Protein AF-C7J8X0-F1 (afdb_monomer)

pLDDT: mean 76.16, std 17.05, range [35.09, 93.5]

Radius of gyration: 21.53 Å; Cα contacts (8 Å, |Δi|>4): 109; chains: 1; bounding box: 61×24×69 Å

Organism: Oryza sativa subsp. japonica (NCBI:txid39947)

InterPro domains:
  IPR002942 RNA-binding S4 domain [PF01479] (9-53)
  IPR002942 RNA-binding S4 domain [SM00363] (8-78)
  IPR005710 Small ribosomal subunit protein uS4, eukaryota/archaea [TIGR01018] (7-65)
  IPR022801 Small ribosomal subunit protein uS4 [PTHR11831] (7-80)
  IPR036986 RNA-binding S4 domain superfamily [G3DSA:3.10.290.10] (7-64)

Structure (mmCIF, N/CA/C/O backbone):
data_AF-C7J8X0-F1
#
_entry.id   AF-C7J8X0-F1
#
loop_
_atom_site.group_PDB
_atom_site.id
_atom_site.type_symbol
_atom_site.label_atom_id
_atom_site.label_alt_id
_atom_site.label_comp_id
_atom_site.label_asym_id
_atom_site.label_entity_id
_atom_site.label_seq_id
_atom_site.pdbx_PDB_ins_code
_atom_site.Cartn_x
_atom_site.Cartn_y
_atom_site.Cartn_z
_atom_site.occupancy
_atom_site.B_iso_or_equiv
_atom_site.auth_seq_id
_atom_site.auth_comp_id
_atom_site.auth_asym_id
_atom_site.auth_atom_id
_atom_site.pdbx_PDB_model_num
ATOM 1 N N . GLY A 1 1 ? -12.596 7.183 31.346 1.00 41.56 1 GLY A N 1
ATOM 2 C CA . GLY A 1 1 ? -11.384 7.327 30.523 1.00 41.56 1 GLY A CA 1
ATOM 3 C C . GLY A 1 1 ? -11.732 7.014 29.091 1.00 41.56 1 GLY A C 1
ATOM 4 O O . GLY A 1 1 ? -11.912 5.850 28.766 1.00 41.56 1 GLY A O 1
ATOM 5 N N . THR A 1 2 ? -11.914 8.033 28.257 1.00 43.84 2 THR A N 1
ATOM 6 C CA . THR A 1 2 ? -12.100 7.856 26.817 1.00 43.84 2 THR A CA 1
ATOM 7 C C . THR A 1 2 ? -10.718 7.639 26.212 1.00 43.84 2 THR A C 1
ATOM 9 O O . THR A 1 2 ? -9.943 8.579 26.057 1.00 43.84 2 THR A O 1
ATOM 12 N N . ALA A 1 3 ? -10.356 6.383 25.943 1.00 49.19 3 ALA A N 1
ATOM 13 C CA . ALA A 1 3 ? -9.191 6.096 25.119 1.00 49.19 3 ALA A CA 1
ATOM 14 C C . ALA A 1 3 ? -9.466 6.720 23.748 1.00 49.19 3 ALA A C 1
ATOM 16 O O . ALA A 1 3 ? -10.252 6.186 22.969 1.00 49.19 3 ALA A O 1
ATOM 17 N N . SER A 1 4 ? -8.906 7.908 23.507 1.00 52.59 4 SER A N 1
ATOM 18 C CA . SER A 1 4 ? -8.956 8.550 22.201 1.00 52.59 4 SER A CA 1
ATOM 19 C C . SER A 1 4 ? -8.373 7.539 21.216 1.00 52.59 4 SER A C 1
ATOM 21 O O . SER A 1 4 ? -7.227 7.121 21.416 1.00 52.59 4 SER A O 1
ATOM 23 N N . PRO A 1 5 ? -9.147 7.037 20.239 1.00 58.56 5 PRO A N 1
ATOM 24 C CA . PRO A 1 5 ? -8.640 6.040 19.320 1.00 58.56 5 PRO A CA 1
ATOM 25 C C . PRO A 1 5 ? -7.529 6.723 18.532 1.00 58.56 5 PRO A C 1
ATOM 27 O O . PRO A 1 5 ? -7.786 7.589 17.702 1.00 58.56 5 PRO A O 1
ATOM 30 N N . HIS A 1 6 ? -6.279 6.397 18.859 1.00 62.81 6 HIS A N 1
ATOM 31 C CA . HIS A 1 6 ? -5.128 6.884 18.120 1.00 62.81 6 HIS A CA 1
ATOM 32 C C . HIS A 1 6 ? -5.370 6.591 16.639 1.00 62.81 6 HIS A C 1
ATOM 34 O O . HIS A 1 6 ? -5.530 5.430 16.258 1.00 62.81 6 HIS A O 1
ATOM 40 N N . GLU A 1 7 ? -5.444 7.639 15.819 1.00 69.38 7 GLU A N 1
ATOM 41 C CA . GLU A 1 7 ? -5.723 7.469 14.398 1.00 69.38 7 GLU A CA 1
ATOM 42 C C . GLU A 1 7 ? -4.611 6.601 13.779 1.00 69.38 7 GLU A C 1
ATOM 44 O O . GLU A 1 7 ? -3.416 6.846 14.011 1.00 69.38 7 GLU A O 1
ATOM 49 N N . PRO A 1 8 ? -4.969 5.540 13.040 1.00 77.81 8 PRO A N 1
ATOM 50 C CA . PRO A 1 8 ? -3.993 4.566 12.593 1.00 77.81 8 PRO A CA 1
ATOM 51 C C . PRO A 1 8 ? -3.034 5.161 11.550 1.00 77.81 8 PRO A C 1
ATOM 53 O O . PRO A 1 8 ? -3.417 5.896 10.638 1.00 77.81 8 PRO A O 1
ATOM 56 N N . ARG A 1 9 ? -1.741 4.828 11.681 1.00 87.12 9 ARG A N 1
ATOM 57 C CA . ARG A 1 9 ? -0.709 5.241 10.717 1.00 87.12 9 ARG A CA 1
ATOM 58 C C . ARG A 1 9 ? -0.862 4.475 9.408 1.00 87.12 9 ARG A C 1
ATOM 60 O O . ARG A 1 9 ? -1.018 3.252 9.425 1.00 87.12 9 ARG A O 1
ATOM 67 N N . LEU A 1 10 ? -0.685 5.170 8.284 1.00 88.75 10 LEU A N 1
ATOM 68 C CA . LEU A 1 10 ? -0.797 4.608 6.935 1.00 88.75 10 LEU A CA 1
ATOM 69 C C . LEU A 1 10 ? 0.055 3.342 6.752 1.00 88.75 10 LEU A C 1
ATOM 71 O O . LEU A 1 10 ? -0.430 2.362 6.198 1.00 88.75 10 LEU A O 1
ATOM 75 N N . GLN A 1 11 ? 1.288 3.308 7.274 1.00 90.06 11 GLN A N 1
ATOM 76 C CA . GLN A 1 11 ? 2.139 2.109 7.186 1.00 90.06 11 GLN A CA 1
ATOM 77 C C . GLN A 1 11 ? 1.494 0.852 7.801 1.00 90.06 11 GLN A C 1
ATOM 79 O O . GLN A 1 11 ? 1.662 -0.248 7.279 1.00 90.06 11 GLN A O 1
ATOM 84 N N . THR A 1 12 ? 0.774 1.011 8.914 1.00 90.25 12 THR A N 1
ATOM 85 C CA . THR A 1 12 ? 0.175 -0.098 9.661 1.00 90.25 12 THR A CA 1
ATOM 86 C C . THR A 1 12 ? -1.117 -0.534 8.989 1.00 90.25 12 THR A C 1
ATOM 88 O O . THR A 1 12 ? -1.376 -1.728 8.890 1.00 90.25 12 THR A O 1
ATOM 91 N N . LEU A 1 13 ? -1.886 0.422 8.463 1.00 89.62 13 LEU A N 1
ATOM 92 C CA . LEU A 1 13 ? -3.098 0.145 7.695 1.00 89.62 13 LEU A CA 1
ATOM 93 C C . LEU A 1 13 ? -2.799 -0.603 6.403 1.00 89.62 13 LEU A C 1
ATOM 95 O O . LEU A 1 13 ? -3.431 -1.613 6.140 1.00 89.62 13 LEU A O 1
ATOM 99 N N . VAL A 1 14 ? -1.794 -0.175 5.637 1.00 89.81 14 VAL A N 1
ATOM 100 C CA . VAL A 1 14 ? -1.389 -0.847 4.389 1.00 89.81 14 VAL A CA 1
ATOM 101 C C . VAL A 1 14 ? -0.943 -2.291 4.654 1.00 89.81 14 VAL A C 1
ATOM 103 O O . VAL A 1 14 ? -1.238 -3.187 3.864 1.00 89.81 14 VAL A O 1
ATOM 106 N N . PHE A 1 15 ? -0.263 -2.538 5.779 1.00 90.00 15 PHE A N 1
ATOM 107 C CA . PHE A 1 15 ? 0.098 -3.893 6.197 1.00 90.00 15 PHE A CA 1
ATOM 108 C C . PHE A 1 15 ? -1.132 -4.710 6.623 1.00 90.00 15 PHE A C 1
ATOM 110 O O . PHE A 1 15 ? -1.311 -5.833 6.160 1.00 90.00 15 PHE A O 1
ATOM 117 N N . LYS A 1 16 ? -2.013 -4.135 7.449 1.00 88.75 16 LYS A N 1
ATOM 118 C CA . LYS A 1 16 ? -3.238 -4.791 7.932 1.00 88.75 16 LYS A CA 1
ATOM 119 C C . LYS A 1 16 ? -4.243 -5.075 6.808 1.00 88.75 16 LYS A C 1
ATOM 121 O O . LYS A 1 16 ? -4.939 -6.079 6.863 1.00 88.75 16 LYS A O 1
ATOM 126 N N . ALA A 1 17 ? -4.273 -4.232 5.778 1.00 86.94 17 ALA A N 1
ATOM 127 C CA . ALA A 1 17 ? -5.079 -4.398 4.571 1.00 86.94 17 ALA A CA 1
ATOM 128 C C . ALA A 1 17 ? -4.527 -5.467 3.607 1.00 86.94 17 ALA A C 1
ATOM 130 O O . ALA A 1 17 ? -5.111 -5.698 2.554 1.00 86.94 17 ALA A O 1
ATOM 131 N N . GLY A 1 18 ? -3.388 -6.102 3.918 1.00 88.69 18 GLY A N 1
ATOM 132 C CA . GLY A 1 18 ? -2.804 -7.165 3.093 1.00 88.69 18 GLY A CA 1
ATOM 133 C C . GLY A 1 18 ? -2.127 -6.685 1.804 1.00 88.69 18 GLY A C 1
ATOM 134 O O . GLY A 1 18 ? -1.679 -7.504 1.006 1.00 88.69 18 GLY A O 1
ATOM 135 N N . MET A 1 19 ? -1.994 -5.371 1.595 1.00 86.00 19 MET A N 1
ATOM 136 C CA . MET A 1 19 ? -1.358 -4.798 0.397 1.00 86.00 19 MET A CA 1
ATOM 137 C C . MET A 1 19 ? 0.166 -4.947 0.397 1.00 86.00 19 MET A C 1
ATOM 139 O O . MET A 1 19 ? 0.809 -4.894 -0.652 1.00 86.00 19 MET A O 1
ATOM 143 N N . ALA A 1 20 ? 0.765 -5.120 1.574 1.00 88.94 20 ALA A N 1
ATOM 144 C CA . ALA A 1 20 ? 2.200 -5.278 1.740 1.00 88.94 20 ALA A CA 1
ATOM 145 C C . ALA A 1 20 ? 2.523 -6.524 2.568 1.00 88.94 20 ALA A C 1
ATOM 147 O O . ALA A 1 20 ? 1.902 -6.791 3.589 1.00 88.94 20 ALA A O 1
ATOM 148 N N . LYS A 1 21 ? 3.583 -7.234 2.169 1.00 88.69 21 LYS A N 1
ATOM 149 C CA . LYS A 1 21 ? 4.104 -8.413 2.887 1.00 88.69 21 LYS A CA 1
ATOM 150 C C . LYS A 1 21 ? 4.667 -8.095 4.282 1.00 88.69 21 LYS A C 1
ATOM 152 O O . LYS A 1 21 ? 4.802 -8.989 5.106 1.00 88.69 21 LYS A O 1
ATOM 157 N N . SER A 1 22 ? 5.065 -6.846 4.534 1.00 92.56 22 SER A N 1
ATOM 158 C CA . SER A 1 22 ? 5.638 -6.400 5.811 1.00 92.56 22 SER A 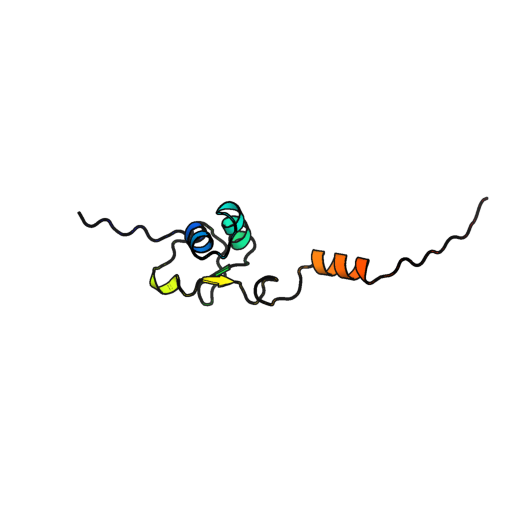CA 1
ATOM 159 C C . SER A 1 22 ? 5.493 -4.888 5.991 1.00 92.56 22 SER A C 1
ATOM 161 O O . SER A 1 22 ? 5.274 -4.156 5.023 1.00 92.56 22 SER A O 1
ATOM 163 N N . ILE A 1 23 ? 5.696 -4.397 7.219 1.00 89.50 23 ILE A N 1
ATOM 164 C CA . ILE A 1 23 ? 5.715 -2.953 7.521 1.00 89.50 23 ILE A CA 1
ATOM 165 C C . ILE A 1 23 ? 6.817 -2.238 6.724 1.00 89.50 23 ILE A C 1
ATOM 167 O O . ILE A 1 23 ? 6.612 -1.141 6.206 1.00 89.50 23 ILE A O 1
ATOM 171 N N . HIS A 1 24 ? 7.982 -2.870 6.575 1.00 93.50 24 HIS A N 1
ATOM 172 C CA . HIS A 1 24 ? 9.090 -2.332 5.784 1.00 93.50 24 HIS A CA 1
ATOM 173 C C . HIS A 1 24 ? 8.696 -2.187 4.312 1.00 93.50 24 HIS A C 1
ATOM 175 O O . HIS A 1 24 ? 8.937 -1.142 3.709 1.00 93.50 24 HIS A O 1
ATOM 181 N N . HIS A 1 25 ? 8.013 -3.193 3.763 1.00 91.06 25 HIS A N 1
ATOM 182 C CA . HIS A 1 25 ? 7.503 -3.146 2.400 1.00 91.06 25 HIS A CA 1
ATOM 183 C C . HIS A 1 25 ? 6.443 -2.042 2.232 1.00 91.06 25 HIS A C 1
ATOM 185 O O . HIS A 1 25 ? 6.529 -1.262 1.286 1.00 91.06 25 HIS A O 1
ATOM 191 N N . ALA A 1 26 ? 5.522 -1.883 3.190 1.00 91.06 26 ALA A N 1
ATOM 192 C CA . ALA A 1 26 ? 4.544 -0.793 3.180 1.00 91.06 26 ALA A CA 1
ATOM 193 C C . ALA A 1 26 ? 5.221 0.589 3.146 1.00 91.06 26 ALA A C 1
ATOM 195 O O . ALA A 1 26 ? 4.850 1.445 2.344 1.00 91.06 26 ALA A O 1
ATOM 196 N N . ARG A 1 27 ? 6.268 0.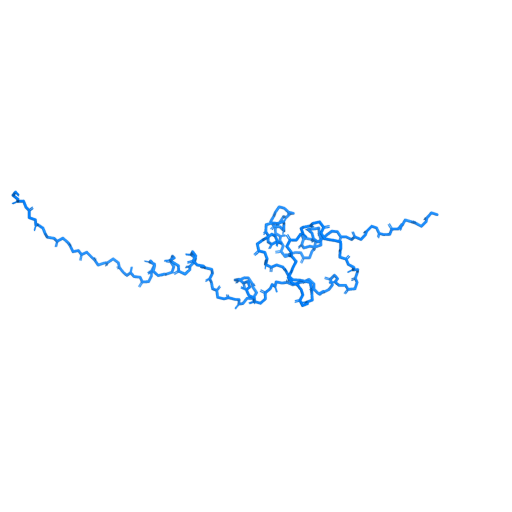806 3.958 1.00 92.06 27 ARG A N 1
ATOM 197 C CA . ARG A 1 27 ? 7.026 2.073 3.966 1.00 92.06 27 ARG A CA 1
ATOM 198 C C . ARG A 1 27 ? 7.654 2.380 2.607 1.00 92.06 27 ARG A C 1
ATOM 200 O O . ARG A 1 27 ? 7.625 3.535 2.180 1.00 92.06 27 ARG A O 1
ATOM 207 N N . VAL A 1 28 ? 8.207 1.369 1.938 1.00 92.69 28 VAL A N 1
ATOM 208 C CA . VAL A 1 28 ? 8.813 1.504 0.604 1.00 92.69 28 VAL A CA 1
ATOM 209 C C . VAL A 1 28 ? 7.754 1.855 -0.441 1.00 92.69 28 VAL A C 1
ATOM 211 O O . VAL A 1 28 ? 7.940 2.822 -1.178 1.00 92.69 28 VAL A O 1
ATOM 214 N N . LEU A 1 29 ? 6.615 1.154 -0.443 1.00 90.38 29 LEU A N 1
ATOM 215 C CA . LEU A 1 29 ? 5.503 1.420 -1.362 1.00 90.38 29 LEU A CA 1
ATOM 216 C C . LEU A 1 29 ? 4.960 2.846 -1.215 1.00 90.38 29 LEU A C 1
ATOM 218 O O . LEU A 1 29 ? 4.741 3.538 -2.209 1.00 90.38 29 LEU A O 1
ATOM 222 N N . ILE A 1 30 ? 4.796 3.308 0.025 1.00 91.56 30 ILE A N 1
ATOM 223 C CA . ILE A 1 30 ? 4.339 4.669 0.311 1.00 91.56 30 ILE A CA 1
ATOM 224 C C . ILE A 1 30 ? 5.367 5.686 -0.206 1.00 91.56 30 ILE A C 1
ATOM 226 O O . ILE A 1 30 ? 5.020 6.561 -0.995 1.00 91.56 30 ILE A O 1
ATOM 230 N N . ARG A 1 31 ? 6.653 5.551 0.149 1.00 90.94 31 ARG A N 1
ATOM 231 C CA . ARG A 1 31 ? 7.696 6.499 -0.296 1.00 90.94 31 ARG A CA 1
ATOM 232 C C . ARG A 1 31 ? 7.857 6.563 -1.813 1.00 90.94 31 ARG A C 1
ATOM 234 O O . ARG A 1 31 ? 8.102 7.638 -2.351 1.00 90.94 31 ARG A O 1
ATOM 241 N N . GLN A 1 32 ? 7.695 5.436 -2.496 1.00 89.56 32 GLN A N 1
ATOM 242 C CA . GLN A 1 32 ? 7.762 5.346 -3.956 1.00 89.56 32 GLN A CA 1
ATOM 243 C C . GLN A 1 32 ? 6.482 5.830 -4.652 1.00 89.56 32 GLN A C 1
ATOM 245 O O . GLN A 1 32 ? 6.375 5.732 -5.872 1.00 89.56 32 GLN A O 1
ATOM 250 N N . ARG A 1 33 ? 5.531 6.407 -3.901 1.00 89.38 33 ARG A N 1
ATOM 251 C CA . ARG A 1 33 ? 4.281 6.982 -4.420 1.00 89.38 33 ARG A CA 1
ATOM 252 C C . ARG A 1 33 ? 3.370 5.935 -5.071 1.00 89.38 33 ARG A C 1
ATOM 254 O O . ARG A 1 33 ? 2.607 6.252 -5.981 1.00 89.38 33 ARG A O 1
ATOM 261 N N . HIS A 1 34 ? 3.431 4.689 -4.597 1.00 89.62 34 HIS A N 1
ATOM 262 C CA . HIS A 1 34 ? 2.590 3.601 -5.099 1.00 89.62 34 HIS A CA 1
ATOM 263 C C . HIS A 1 34 ? 1.212 3.544 -4.434 1.00 89.62 34 HIS A C 1
ATOM 265 O O . HIS A 1 34 ? 0.319 2.921 -4.999 1.00 89.62 34 HIS A O 1
ATOM 271 N N . ILE A 1 35 ? 1.030 4.193 -3.281 1.00 90.00 35 ILE A N 1
ATOM 272 C CA . ILE A 1 35 ? -0.216 4.186 -2.504 1.00 90.00 35 ILE A CA 1
ATOM 273 C C . 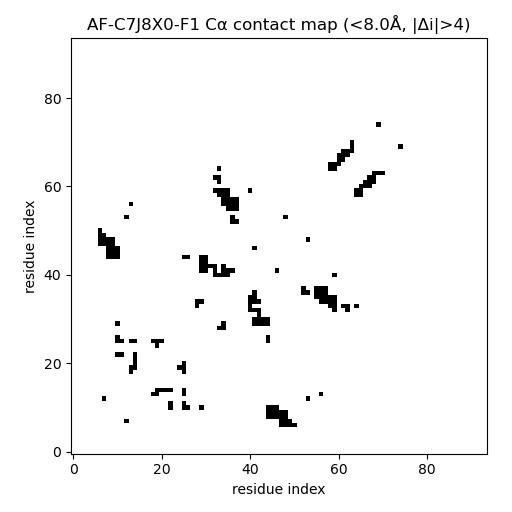ILE A 1 35 ? -0.932 5.536 -2.629 1.00 90.00 35 ILE A C 1
ATOM 275 O O . ILE A 1 35 ? -0.310 6.599 -2.530 1.00 90.00 35 ILE A O 1
ATOM 279 N N . ARG A 1 36 ? -2.252 5.487 -2.816 1.00 91.19 36 ARG A N 1
ATOM 280 C CA . ARG A 1 36 ? -3.150 6.644 -2.752 1.00 91.19 36 ARG A CA 1
ATOM 281 C C . ARG A 1 36 ? -4.192 6.456 -1.653 1.00 91.19 36 ARG A C 1
ATOM 283 O O . ARG A 1 36 ? -4.564 5.334 -1.325 1.00 91.19 36 ARG A O 1
ATOM 290 N N . VAL A 1 37 ? -4.667 7.571 -1.113 1.00 90.38 37 VAL A N 1
ATOM 291 C CA . VAL A 1 37 ? -5.829 7.637 -0.224 1.00 90.38 37 VAL A CA 1
ATOM 292 C C . VAL A 1 37 ? -6.889 8.454 -0.957 1.00 90.38 37 VAL A C 1
ATOM 294 O O . VAL A 1 37 ? -6.721 9.655 -1.185 1.00 90.38 37 VAL A O 1
ATOM 297 N N . GLY A 1 38 ? -7.948 7.793 -1.421 1.00 88.19 38 GLY A N 1
ATOM 298 C CA . GLY A 1 38 ? -8.956 8.399 -2.289 1.00 88.19 38 GLY A CA 1
ATOM 299 C C . GLY A 1 38 ? -8.348 8.894 -3.604 1.00 88.19 38 GLY A C 1
ATOM 300 O O . GLY A 1 38 ? -7.928 8.105 -4.448 1.00 88.19 38 GLY A O 1
ATOM 301 N N . ARG A 1 39 ? -8.294 10.218 -3.789 1.00 86.00 39 ARG A N 1
ATOM 302 C CA . ARG A 1 39 ? -7.705 10.857 -4.984 1.00 86.00 39 ARG A CA 1
ATOM 303 C C . ARG A 1 39 ? -6.272 11.351 -4.781 1.00 86.00 39 ARG A C 1
ATOM 305 O O . ARG A 1 39 ? -5.642 11.772 -5.747 1.00 86.00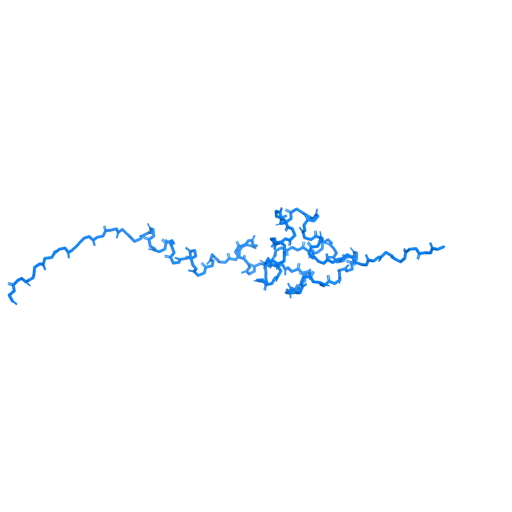 39 ARG A O 1
ATOM 312 N N . GLN A 1 40 ? -5.745 11.304 -3.558 1.00 88.12 40 GLN A N 1
ATOM 313 C CA . GLN A 1 40 ? -4.446 11.883 -3.232 1.00 88.12 40 GLN A CA 1
ATOM 314 C C . GLN A 1 40 ? -3.361 10.812 -3.127 1.00 88.12 40 GLN A C 1
ATOM 316 O O . GLN A 1 40 ? -3.505 9.825 -2.409 1.00 88.12 40 GLN A O 1
ATOM 321 N N . ILE A 1 41 ? -2.235 11.035 -3.805 1.00 88.94 41 ILE A N 1
ATOM 322 C CA . ILE A 1 41 ? -1.032 10.212 -3.646 1.00 88.94 41 ILE A CA 1
ATOM 323 C C . ILE A 1 41 ? -0.300 10.662 -2.382 1.00 88.94 41 ILE A C 1
ATOM 325 O O . ILE A 1 41 ? 0.101 11.823 -2.280 1.00 88.94 41 ILE A O 1
ATOM 329 N N . VAL A 1 42 ? -0.093 9.737 -1.446 1.00 90.62 42 VAL A N 1
ATOM 330 C CA . VAL A 1 42 ? 0.565 10.008 -0.161 1.00 90.62 42 VAL A CA 1
ATOM 331 C C . VAL A 1 42 ? 1.932 9.332 -0.144 1.00 90.62 42 VAL A C 1
ATOM 333 O O . VAL A 1 42 ? 2.046 8.147 -0.441 1.00 90.62 42 VAL A O 1
ATOM 336 N N . ASN A 1 43 ? 2.977 10.082 0.216 1.00 91.69 43 ASN A N 1
ATOM 337 C CA . ASN A 1 43 ? 4.361 9.594 0.273 1.00 91.69 43 ASN A CA 1
ATOM 338 C C . ASN A 1 43 ? 4.961 9.557 1.690 1.00 91.69 43 ASN A C 1
ATOM 340 O O . ASN A 1 43 ? 6.136 9.219 1.855 1.00 91.69 43 ASN A O 1
ATOM 344 N N . ILE A 1 44 ? 4.163 9.867 2.716 1.00 90.56 44 ILE A N 1
ATOM 345 C CA . ILE A 1 44 ? 4.586 9.918 4.119 1.00 90.56 44 ILE A CA 1
ATOM 346 C C . ILE A 1 44 ? 4.048 8.679 4.860 1.00 90.56 44 ILE A C 1
ATOM 348 O O . ILE A 1 44 ? 2.839 8.563 5.050 1.00 90.56 44 ILE A O 1
ATOM 352 N N . PRO A 1 45 ? 4.907 7.756 5.338 1.00 89.19 45 PRO A N 1
ATOM 353 C CA . PRO A 1 45 ? 4.455 6.540 6.030 1.00 89.19 45 PRO A CA 1
ATOM 354 C C . PRO A 1 45 ? 3.774 6.793 7.381 1.00 89.19 45 PRO A C 1
ATOM 356 O O . PRO A 1 45 ? 2.950 5.994 7.825 1.00 89.19 45 PRO A O 1
ATOM 359 N N . SER A 1 46 ? 4.132 7.903 8.029 1.00 88.62 46 SER A N 1
ATOM 360 C CA . SER A 1 46 ? 3.571 8.346 9.310 1.00 88.62 46 SER A CA 1
ATOM 361 C C . SER A 1 46 ? 2.262 9.124 9.163 1.00 88.62 46 SER A C 1
ATOM 363 O O . SER A 1 46 ? 1.788 9.673 10.151 1.00 88.62 46 SER A O 1
ATOM 365 N N . PHE A 1 47 ? 1.695 9.201 7.956 1.00 88.38 47 PHE A N 1
ATOM 366 C CA . PHE A 1 47 ? 0.423 9.872 7.720 1.00 88.38 47 PHE A CA 1
ATOM 367 C C . PHE A 1 47 ? -0.681 9.225 8.564 1.00 88.38 47 PHE A C 1
ATOM 369 O O . PHE A 1 47 ? -0.833 8.001 8.556 1.00 88.38 47 PHE A O 1
ATOM 376 N N . MET A 1 48 ? -1.409 10.046 9.318 1.00 88.25 48 MET A N 1
ATOM 377 C CA . MET A 1 48 ? -2.542 9.609 10.129 1.00 88.25 48 MET A CA 1
ATOM 378 C C . MET A 1 48 ? -3.773 9.560 9.231 1.00 88.25 48 MET A C 1
ATOM 380 O O . MET A 1 48 ? -4.140 10.559 8.616 1.00 88.25 48 MET A O 1
ATOM 384 N N . VAL A 1 49 ? -4.362 8.374 9.093 1.00 86.81 49 VAL A N 1
ATOM 385 C CA . VAL A 1 49 ? -5.514 8.161 8.215 1.00 86.81 49 VAL A CA 1
ATOM 386 C C . VAL A 1 49 ? -6.778 8.173 9.059 1.00 86.81 49 VAL A C 1
ATOM 388 O O . VAL A 1 49 ? -6.873 7.472 10.065 1.00 86.81 49 VAL A O 1
ATOM 391 N N . ARG A 1 50 ? -7.766 8.954 8.619 1.00 87.12 50 ARG A N 1
ATOM 392 C CA . ARG A 1 50 ? -9.108 8.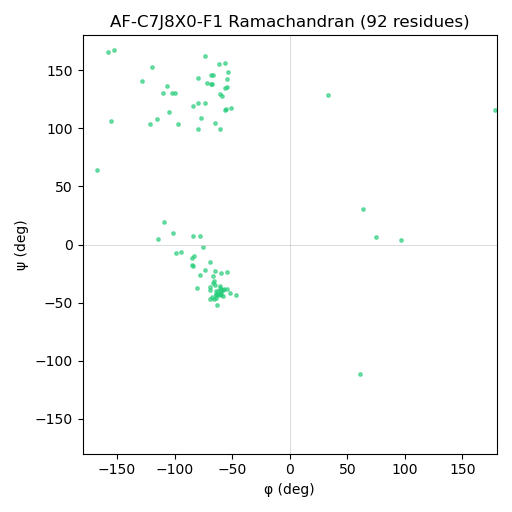950 9.204 1.00 87.12 50 ARG A CA 1
ATOM 393 C C . ARG A 1 50 ? -9.821 7.633 8.915 1.00 87.12 50 ARG A C 1
ATOM 395 O O . ARG A 1 50 ? -9.700 7.101 7.815 1.00 87.12 50 ARG A O 1
ATOM 402 N N . VAL A 1 51 ? -10.641 7.174 9.857 1.00 83.69 51 VAL A N 1
ATOM 403 C CA . VAL A 1 51 ? -11.407 5.916 9.756 1.00 83.69 51 VAL A CA 1
ATOM 404 C C . VAL A 1 51 ? -12.274 5.859 8.486 1.00 83.69 51 VAL A C 1
ATOM 406 O O . VAL A 1 51 ? -12.346 4.832 7.820 1.00 83.69 51 VAL A O 1
ATOM 409 N N . GLU A 1 52 ? -12.876 6.978 8.077 1.00 84.12 52 GLU A N 1
ATOM 410 C CA . GLU A 1 52 ? -13.676 7.065 6.840 1.00 84.12 52 GLU A CA 1
ATOM 411 C C . GLU A 1 52 ? -12.833 6.888 5.564 1.00 84.12 52 GLU A C 1
ATOM 413 O O . GLU A 1 52 ? -13.281 6.315 4.566 1.00 84.12 52 GLU A O 1
ATOM 418 N N . SER A 1 53 ? -11.582 7.348 5.597 1.00 84.88 53 SER A N 1
ATOM 419 C CA . SER A 1 53 ? -10.648 7.279 4.471 1.00 84.88 53 SER A CA 1
ATOM 420 C C . SER A 1 53 ? -9.906 5.946 4.390 1.00 84.88 53 SER A C 1
ATOM 422 O O . SER A 1 53 ? -9.292 5.666 3.364 1.00 84.88 53 SER A O 1
ATOM 424 N N . GLU A 1 54 ? -9.976 5.107 5.426 1.00 84.44 54 GLU A N 1
ATOM 425 C CA . GLU A 1 54 ? -9.311 3.799 5.478 1.00 84.44 54 GLU A CA 1
ATOM 426 C C . GLU A 1 54 ? -9.752 2.885 4.325 1.00 84.44 54 GLU A C 1
ATOM 428 O O . GLU A 1 54 ? -8.924 2.237 3.690 1.00 84.44 54 GLU A O 1
ATOM 433 N N . LYS A 1 55 ? -11.044 2.915 3.973 1.00 87.00 55 LYS A N 1
ATOM 434 C CA . LYS A 1 55 ? -11.610 2.139 2.853 1.00 87.00 55 LYS A CA 1
ATOM 435 C C . LYS A 1 55 ? -11.148 2.615 1.473 1.00 87.00 55 LYS A C 1
ATOM 437 O O . LYS A 1 55 ? -11.341 1.912 0.490 1.00 87.00 55 LYS A O 1
ATOM 4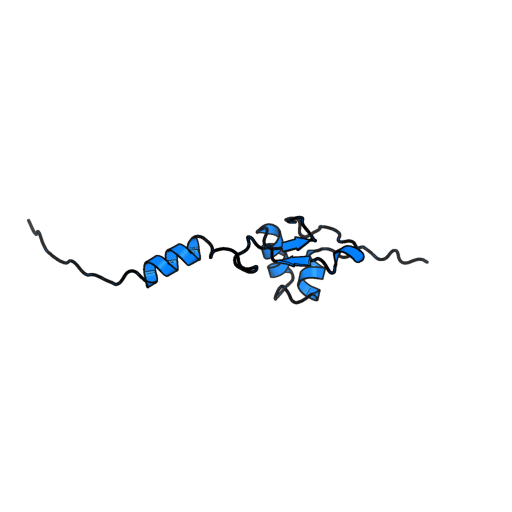42 N N . HIS A 1 56 ? -10.572 3.811 1.397 1.00 88.00 56 HIS A N 1
ATOM 443 C CA . HIS A 1 56 ? -10.131 4.435 0.153 1.00 88.00 56 HIS A CA 1
ATOM 444 C C . HIS A 1 56 ? -8.616 4.312 -0.062 1.00 88.00 56 HIS A C 1
ATOM 446 O O . HIS A 1 56 ? -8.065 4.980 -0.940 1.00 88.00 56 HIS A O 1
ATOM 452 N N . ILE A 1 57 ? -7.929 3.512 0.757 1.00 89.50 57 ILE A N 1
ATOM 453 C CA . ILE A 1 57 ? -6.528 3.164 0.537 1.00 89.50 57 ILE A CA 1
ATOM 454 C C . ILE A 1 57 ? -6.485 2.174 -0.622 1.00 89.50 57 ILE A C 1
ATOM 456 O O . ILE A 1 57 ? -7.110 1.123 -0.555 1.00 89.50 57 ILE A O 1
ATOM 460 N N . ASP A 1 58 ? -5.756 2.519 -1.678 1.00 89.12 58 ASP A N 1
ATOM 461 C CA . ASP A 1 58 ? -5.591 1.671 -2.858 1.00 89.12 58 ASP A CA 1
ATOM 462 C C . ASP A 1 58 ? -4.248 1.966 -3.543 1.00 89.12 58 ASP A C 1
ATOM 464 O O . ASP A 1 58 ? -3.580 2.968 -3.252 1.00 89.12 58 ASP A O 1
ATOM 468 N N . PHE A 1 59 ? -3.832 1.110 -4.472 1.00 88.00 59 PHE A N 1
ATOM 469 C CA . PHE A 1 59 ? -2.694 1.402 -5.333 1.00 88.00 59 PHE A CA 1
ATOM 470 C C . PHE A 1 59 ? -3.012 2.570 -6.277 1.00 88.00 59 PHE A C 1
ATOM 472 O O . PHE A 1 59 ? -4.141 2.778 -6.725 1.00 88.00 59 PHE A O 1
ATOM 479 N N . SER A 1 60 ? -1.994 3.376 -6.583 1.00 84.00 60 SER A N 1
ATOM 480 C CA . SER A 1 60 ? -2.122 4.435 -7.583 1.00 84.00 60 SER A CA 1
ATOM 481 C C . SER A 1 60 ? -2.302 3.832 -8.975 1.00 84.00 60 SER A C 1
ATOM 483 O O . SER A 1 60 ? -1.552 2.939 -9.360 1.00 84.00 60 SER A O 1
ATOM 485 N N . LEU A 1 61 ? -3.205 4.399 -9.775 1.00 78.25 61 LEU A N 1
ATOM 486 C CA . LEU A 1 61 ? -3.401 4.028 -11.185 1.00 78.25 61 LEU A CA 1
ATOM 487 C C . LEU A 1 61 ? -2.137 4.241 -12.035 1.00 78.25 61 LEU A C 1
ATOM 489 O O . LEU A 1 61 ? -1.932 3.594 -13.054 1.00 78.25 61 LEU A O 1
ATOM 493 N N . THR A 1 62 ? -1.254 5.144 -11.607 1.00 76.38 62 THR A N 1
ATOM 494 C CA . THR A 1 62 ? 0.036 5.406 -12.263 1.00 76.38 62 THR A CA 1
ATOM 495 C C . THR A 1 62 ? 1.136 4.433 -11.838 1.00 76.38 62 THR A C 1
ATOM 497 O O . THR A 1 62 ? 2.227 4.440 -12.407 1.00 76.38 62 THR A O 1
ATOM 500 N N . SER A 1 63 ? 0.885 3.622 -10.809 1.00 72.06 63 SER A N 1
ATOM 501 C CA . SER A 1 63 ? 1.830 2.640 -10.294 1.00 72.06 63 SER A CA 1
ATOM 502 C C . SER A 1 63 ? 1.818 1.387 -11.173 1.00 72.06 63 SER A C 1
ATOM 504 O O . SER A 1 63 ? 0.736 0.939 -11.553 1.00 72.06 63 SER A O 1
ATOM 506 N N . PRO A 1 64 ? 2.970 0.728 -11.397 1.00 73.38 64 PRO A N 1
ATOM 507 C CA . PRO A 1 64 ? 3.015 -0.584 -12.047 1.00 73.38 64 PRO A CA 1
ATOM 508 C C . PRO A 1 64 ? 2.131 -1.642 -11.365 1.00 73.38 64 PRO A C 1
ATOM 510 O O . PRO A 1 64 ? 1.732 -2.608 -12.004 1.00 73.38 64 PRO A O 1
ATOM 513 N N . PHE A 1 65 ? 1.834 -1.466 -10.071 1.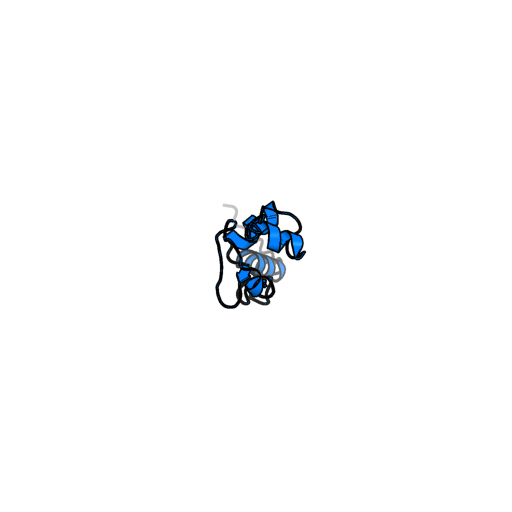00 69.62 65 PHE A N 1
ATOM 514 C CA . PHE A 1 65 ? 0.957 -2.349 -9.294 1.00 69.62 65 PHE A CA 1
ATOM 515 C C . PHE A 1 65 ? -0.540 -2.025 -9.435 1.00 69.62 65 PHE A C 1
ATOM 517 O O . PHE A 1 65 ? -1.361 -2.875 -9.123 1.00 69.62 65 PHE A O 1
ATOM 524 N N . GLY A 1 66 ? -0.896 -0.824 -9.900 1.00 68.19 66 GLY A N 1
ATOM 525 C CA . GLY A 1 66 ? -2.283 -0.362 -10.058 1.00 68.19 66 GLY A CA 1
ATOM 526 C C . GLY A 1 66 ? -2.742 -0.253 -11.515 1.00 68.19 66 GLY A C 1
ATOM 527 O O . GLY A 1 66 ? -3.690 0.473 -11.794 1.00 68.19 66 GLY A O 1
ATOM 528 N N . GLY A 1 67 ? -2.053 -0.924 -12.445 1.00 67.88 67 GLY A N 1
ATOM 529 C CA . GLY A 1 67 ? -2.378 -0.912 -13.879 1.00 67.88 67 GLY A CA 1
ATOM 530 C C . GLY A 1 67 ? -1.582 0.089 -14.726 1.00 67.88 67 GLY A C 1
ATOM 531 O O . GLY A 1 67 ? -1.818 0.194 -15.927 1.00 67.88 67 GLY A O 1
ATOM 532 N N . GLY A 1 68 ? -0.621 0.805 -14.136 1.00 67.06 68 GLY A N 1
ATOM 533 C CA . GLY A 1 68 ? 0.262 1.719 -14.859 1.00 67.06 68 GLY A CA 1
ATOM 534 C C . GLY A 1 68 ? 1.327 1.000 -15.708 1.00 67.06 68 GLY A C 1
ATOM 535 O O . GLY A 1 68 ? 1.634 -0.173 -15.467 1.00 67.06 68 GLY A O 1
ATOM 536 N N . PRO A 1 69 ? 1.949 1.697 -16.681 1.00 66.06 69 PRO A N 1
ATOM 537 C CA . PRO A 1 69 ? 2.991 1.125 -17.527 1.00 66.06 69 PRO A CA 1
ATOM 538 C C . PRO A 1 69 ? 4.143 0.529 -16.701 1.00 66.06 69 PRO A C 1
ATOM 540 O O . PRO A 1 69 ? 4.546 1.114 -15.687 1.00 66.06 69 PRO A O 1
ATOM 543 N N . PRO A 1 70 ? 4.725 -0.608 -17.124 1.00 70.69 70 PRO A N 1
ATOM 544 C CA . PRO A 1 70 ? 5.844 -1.212 -16.416 1.00 70.69 70 PRO A CA 1
ATOM 545 C C . PRO A 1 70 ? 7.004 -0.218 -16.277 1.00 70.69 70 PRO A C 1
ATOM 547 O O . PRO A 1 70 ? 7.390 0.467 -17.226 1.00 70.69 70 PRO A O 1
ATOM 550 N N . GLY A 1 71 ? 7.573 -0.155 -15.069 1.00 72.44 71 GLY A N 1
ATOM 551 C CA . GLY A 1 71 ? 8.640 0.787 -14.736 1.00 72.44 71 GLY A CA 1
ATOM 552 C C . GLY A 1 71 ? 9.853 0.674 -15.664 1.00 72.44 71 GLY A C 1
ATOM 553 O O . GLY A 1 71 ? 10.126 -0.379 -16.246 1.00 72.44 71 GLY A O 1
ATOM 554 N N . ARG A 1 72 ? 10.626 1.763 -15.771 1.00 74.75 72 ARG A N 1
ATOM 555 C CA . ARG A 1 72 ? 11.748 1.916 -16.720 1.00 74.75 72 ARG A CA 1
ATOM 556 C C . ARG A 1 72 ? 12.698 0.714 -16.763 1.00 74.75 72 ARG A C 1
ATOM 558 O O . ARG A 1 72 ? 13.082 0.297 -17.851 1.00 74.75 72 ARG A O 1
ATOM 565 N N . VAL A 1 73 ? 13.058 0.161 -15.605 1.00 74.69 73 VAL A N 1
ATOM 566 C CA . VAL A 1 73 ? 13.956 -1.003 -15.499 1.00 74.69 73 VAL A CA 1
ATOM 567 C C . VAL A 1 73 ? 13.303 -2.265 -16.061 1.00 74.69 73 VAL A C 1
ATOM 569 O O . VAL A 1 73 ? 13.923 -2.959 -16.860 1.00 74.69 73 VAL A O 1
ATOM 572 N N . LYS A 1 74 ? 12.031 -2.524 -15.731 1.00 68.38 74 LYS A N 1
ATOM 573 C CA . LYS A 1 74 ? 11.280 -3.663 -16.280 1.00 68.38 74 LYS A CA 1
ATOM 574 C C . LYS A 1 74 ? 11.130 -3.542 -17.798 1.00 68.38 74 LYS A C 1
ATOM 576 O O . LYS A 1 74 ? 11.357 -4.518 -18.499 1.00 68.38 74 LYS A O 1
ATOM 581 N N . ARG A 1 75 ? 10.877 -2.333 -18.315 1.00 74.56 75 ARG A N 1
ATOM 582 C CA . ARG A 1 75 ? 10.857 -2.055 -19.761 1.00 74.56 75 ARG A CA 1
ATOM 583 C C . ARG A 1 75 ? 12.231 -2.255 -20.423 1.00 74.56 75 ARG A C 1
ATOM 585 O O . ARG A 1 75 ? 12.302 -2.806 -21.514 1.00 74.56 75 ARG A O 1
ATOM 592 N N . LYS A 1 76 ? 13.330 -1.853 -19.768 1.00 74.62 76 LYS A N 1
ATOM 593 C CA . LYS A 1 76 ? 14.706 -2.089 -20.254 1.00 74.62 76 LYS A CA 1
ATOM 594 C C . LYS A 1 76 ? 15.034 -3.584 -20.307 1.00 74.62 76 LYS A C 1
ATOM 596 O O . LYS A 1 76 ? 15.590 -4.035 -21.300 1.00 74.62 76 LYS A O 1
ATOM 601 N N . ASN A 1 77 ? 14.664 -4.346 -19.279 1.00 72.81 77 ASN A N 1
ATOM 602 C CA . ASN A 1 77 ? 14.884 -5.793 -19.248 1.00 72.81 77 ASN A CA 1
ATOM 603 C C . ASN A 1 77 ? 14.008 -6.533 -20.260 1.00 72.81 77 ASN A C 1
ATOM 605 O O . ASN A 1 77 ? 14.508 -7.435 -20.915 1.00 72.81 77 ASN A O 1
ATOM 609 N N . GLN A 1 78 ? 12.751 -6.124 -20.452 1.00 74.12 78 GLN A N 1
ATOM 610 C CA . GLN A 1 78 ? 11.907 -6.666 -21.521 1.00 74.12 78 GLN A CA 1
ATOM 611 C C . GLN A 1 78 ? 12.516 -6.405 -22.900 1.00 74.12 78 GLN A C 1
ATOM 613 O O . GLN A 1 78 ? 12.578 -7.328 -23.696 1.00 74.12 78 GLN A O 1
ATOM 618 N N . LYS A 1 79 ? 13.053 -5.202 -23.152 1.00 69.56 79 LYS A N 1
ATOM 619 C CA . LYS A 1 79 ? 13.732 -4.883 -24.418 1.00 69.56 79 LYS A CA 1
ATOM 620 C C . LYS A 1 79 ? 15.015 -5.700 -24.634 1.00 69.56 79 LYS A C 1
ATOM 622 O O . LYS A 1 79 ? 15.316 -6.049 -25.765 1.00 69.56 79 LYS A O 1
ATOM 627 N N . LYS A 1 80 ? 15.756 -6.010 -23.562 1.00 71.25 80 LYS A N 1
ATOM 628 C CA . LYS A 1 80 ? 16.900 -6.939 -23.611 1.00 71.25 80 LYS A CA 1
ATOM 629 C C . LYS A 1 80 ? 16.468 -8.387 -23.851 1.00 71.25 80 LYS A C 1
ATOM 631 O O . LYS A 1 80 ? 17.166 -9.103 -24.541 1.00 71.25 80 LYS A O 1
ATOM 636 N N . ALA A 1 81 ? 15.343 -8.810 -23.281 1.00 63.50 81 ALA A N 1
ATOM 637 C CA . ALA A 1 81 ? 14.826 -10.168 -23.439 1.00 63.50 81 ALA A CA 1
ATOM 638 C C . ALA A 1 81 ? 14.136 -10.393 -24.797 1.00 63.50 81 ALA A C 1
ATOM 640 O O . ALA A 1 81 ? 14.094 -11.518 -25.274 1.00 63.50 81 ALA A O 1
ATOM 641 N N . SER A 1 82 ? 13.596 -9.338 -25.417 1.00 64.06 82 SER A N 1
ATOM 642 C CA . SER A 1 82 ? 12.960 -9.380 -26.740 1.00 64.06 82 SER A CA 1
ATOM 643 C C . SER A 1 82 ? 13.905 -9.020 -27.893 1.00 64.06 82 SER A C 1
ATOM 645 O O . SER A 1 82 ? 13.488 -9.064 -29.046 1.00 64.06 82 SER A O 1
ATOM 647 N N . GLY A 1 83 ? 15.137 -8.593 -27.600 1.00 53.34 83 GLY A N 1
ATOM 648 C CA . GLY A 1 83 ? 16.199 -8.401 -28.585 1.00 53.34 83 GLY A CA 1
ATOM 649 C C . GLY A 1 83 ? 17.083 -9.637 -28.576 1.00 53.34 83 GLY A C 1
ATOM 650 O O . GLY A 1 83 ? 17.842 -9.824 -27.629 1.00 53.34 83 GLY A O 1
ATOM 651 N N . GLY A 1 84 ? 16.918 -10.494 -29.584 1.00 45.75 84 GLY A N 1
ATOM 652 C CA . GLY A 1 84 ? 17.714 -11.703 -29.752 1.00 45.75 84 GLY A CA 1
ATOM 653 C C . GLY A 1 84 ? 19.212 -11.408 -29.742 1.00 45.75 84 GLY A C 1
ATOM 654 O O . GLY A 1 84 ? 19.651 -10.344 -30.180 1.00 45.75 84 GLY A O 1
ATOM 655 N N . GLY A 1 85 ? 19.982 -12.372 -29.238 1.00 46.78 85 GLY A N 1
ATOM 656 C CA . GLY A 1 85 ? 21.391 -12.468 -29.587 1.00 46.78 85 GLY A CA 1
ATOM 657 C C . GLY A 1 85 ? 21.501 -12.554 -31.107 1.00 46.78 85 GLY A C 1
ATOM 658 O O . GLY A 1 85 ? 20.960 -13.476 -31.711 1.00 46.78 85 GLY A O 1
ATOM 659 N N . GLY A 1 86 ? 22.123 -11.547 -31.702 1.00 38.84 86 GLY A N 1
ATOM 660 C CA . GLY A 1 86 ? 22.632 -11.566 -33.061 1.00 38.84 86 GLY A CA 1
ATOM 661 C C . GLY A 1 86 ? 24.115 -11.278 -32.941 1.00 38.84 86 GLY A C 1
ATOM 662 O O . GLY A 1 86 ? 24.492 -10.156 -32.607 1.00 38.84 86 GLY A O 1
ATOM 663 N N . ASP A 1 87 ? 24.886 -12.345 -33.079 1.00 52.91 87 ASP A N 1
ATOM 664 C CA . ASP A 1 87 ? 26.333 -12.378 -33.196 1.00 52.91 87 ASP A CA 1
ATOM 665 C C . ASP A 1 87 ? 26.806 -11.610 -34.445 1.00 52.91 87 ASP A C 1
ATOM 667 O O . ASP A 1 87 ? 26.042 -11.420 -35.395 1.00 52.91 87 ASP A O 1
ATOM 671 N N . GLY A 1 88 ? 28.048 -11.145 -34.404 1.00 39.16 88 GLY A N 1
ATOM 672 C CA . GLY A 1 88 ? 28.736 -10.459 -35.489 1.00 39.16 88 GLY A CA 1
ATOM 673 C C . GLY A 1 88 ? 30.217 -10.382 -35.150 1.00 39.16 88 GLY A C 1
ATOM 674 O O . GLY A 1 88 ? 30.729 -9.297 -34.877 1.00 39.16 88 GLY A O 1
ATOM 675 N N . GLU A 1 89 ? 30.852 -11.553 -35.066 1.00 44.88 89 GLU A N 1
ATOM 676 C CA . GLU A 1 89 ? 32.284 -11.715 -35.325 1.00 44.88 89 GLU A CA 1
ATOM 677 C C . GLU A 1 89 ? 32.619 -11.145 -36.719 1.00 44.88 89 GLU A C 1
ATOM 679 O O . GLU A 1 89 ? 31.848 -11.346 -37.653 1.00 44.88 89 GLU A O 1
ATOM 684 N N . GLU A 1 90 ? 33.713 -10.386 -36.839 1.00 38.25 90 GLU A N 1
ATOM 685 C CA . GLU A 1 90 ? 34.799 -10.595 -37.820 1.00 38.25 90 GLU A CA 1
ATOM 686 C C . GLU A 1 90 ? 35.874 -9.489 -37.682 1.00 38.25 90 GLU A C 1
ATOM 688 O O . GLU A 1 90 ? 35.594 -8.297 -37.797 1.00 38.25 90 GLU A O 1
ATOM 693 N N . GLU A 1 91 ? 37.068 -9.959 -37.300 1.00 41.53 91 GLU A N 1
ATOM 694 C CA . GLU A 1 91 ? 38.444 -9.596 -37.695 1.00 41.53 91 GLU A CA 1
ATOM 695 C C . GLU A 1 91 ? 38.823 -8.145 -38.064 1.00 41.53 91 GLU A C 1
ATOM 697 O O . GLU A 1 91 ? 38.273 -7.544 -38.980 1.00 41.53 91 GLU A O 1
ATOM 702 N N . ASP A 1 92 ? 39.888 -7.646 -37.420 1.00 35.09 92 ASP A N 1
ATOM 703 C CA . ASP A 1 92 ? 41.130 -7.313 -38.141 1.00 35.09 92 ASP A CA 1
ATOM 704 C C . ASP A 1 92 ? 42.316 -7.362 -37.151 1.00 35.09 92 ASP A C 1
ATOM 706 O O . ASP A 1 92 ? 42.438 -6.536 -36.241 1.00 35.09 92 ASP A O 1
ATOM 710 N N . GLU A 1 93 ? 43.128 -8.415 -37.274 1.00 39.44 9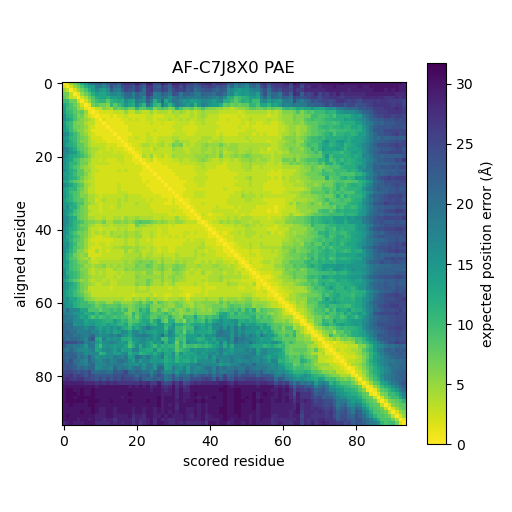3 GLU A N 1
ATOM 711 C CA . GLU A 1 93 ? 44.524 -8.443 -36.829 1.00 39.44 93 GLU A CA 1
ATOM 712 C C . GLU A 1 93 ? 45.369 -7.667 -37.854 1.00 39.44 93 GLU A C 1
ATOM 714 O O . GLU A 1 93 ? 45.598 -8.199 -38.935 1.00 39.44 93 GLU A O 1
ATOM 719 N N . GLU A 1 94 ? 45.872 -6.474 -37.503 1.00 39.16 94 GLU A N 1
ATOM 720 C CA . GLU A 1 94 ? 47.247 -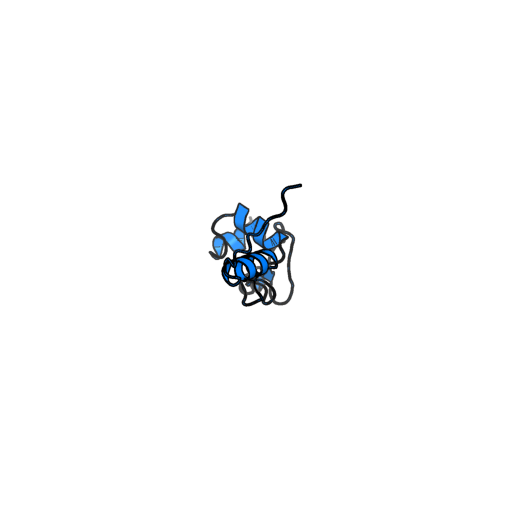5.993 -37.786 1.00 39.16 94 GLU A CA 1
ATOM 721 C C . GLU A 1 94 ? 47.609 -4.766 -36.924 1.00 39.16 94 GLU A C 1
ATOM 723 O O . GLU A 1 94 ? 46.805 -3.806 -36.835 1.00 39.16 94 GLU A O 1
#

Mean predicted aligned error: 12.06 Å

Solvent-accessible surface area (backbone atoms only — not comparable to full-atom values): 5625 Å² total; per-residue (Å²): 134,83,78,73,78,75,62,52,36,42,25,58,49,39,27,73,70,65,78,24,99,34,57,71,49,21,38,50,38,18,57,71,49,31,29,18,49,69,91,43,75,44,52,59,41,80,40,67,43,54,79,84,49,58,82,36,56,43,60,22,59,76,21,60,88,36,77,20,73,69,51,72,66,58,48,52,50,48,52,57,72,72,47,74,93,76,86,79,89,79,89,84,94,130

Sequence (94 aa):
GTASPHEPRLQTLVFKAGMAKSIHHARVLIRQRHIRVGRQIVNIPSFMVRVESEKHIDFSLTSPFGGGPPGRVKRKNQKKASGGGGDGEEEDEE

Nearest PDB structures (foldseek):
  8jiw-assembly1_BJ  TM=9.869E-01  e=2.741E-12  Triticum aestivum
  6zj3-assembly1_SD  TM=9.867E-01  e=2.919E-10  Euglena gracilis
  6om0-assembly1_SJ  TM=9.256E-01  e=1.712E-10  Homo sapiens
  8c3a-assembly1_L  TM=9.826E-01  e=9.069E-10  Candida albicans
  4bts-assembly1_AD  TM=9.727E-01  e=6.946E-10  Tetrahymena thermophila

Secondary structure (DSSP, 8-state):
-----PPPBHHHHHHHTTSSSSHHHHHHHHHTT-EEETTEE---TTPBPPHHHHTTEEE-TTSTTTTPPPPHHHHHHHHHHSS-----------

Foldseek 3Di:
DPPPPQQDFQLVLCVVVVVAPDSVRSLVCLLVQQKDQQPGRHNDRRDRDDPVSSVRIDTDCCDPVNVRDPDPVVVVVVVVVPDDDDDDDDDDDD